Protein AF-V5HDM6-F1 (afdb_monomer)

Foldseek 3Di:
DVVVVVVVVVVVVVVVVVVVVVLVPDDPVVNVVVVVVVVCVVDPPCCVVVDDDCPPPDDLVNLLVVQADQDDDPVCVPVVDVSNVSNVVVVVQFDDPDWAKACVPVVVVDIDIDTDHPVCVVVQQPHQADSYPPDGHGDPPPDPDD

pLDDT: mean 82.71, std 11.96, range [36.44, 95.94]

Secondary structure (DSSP, 8-state):
-HHHHHHHHHHHHHHHHHHHHHHHHS-HHHHHHHHHHHHHHHSTTGGGGGPPP-TTPPPHHHHHHHH--SS--GGGG---SHHHHHHHHHHHTSEEEEEEEE-TTGGGT--EEEEEPHHHHHHTBTTTB--BSS---B--------

InterPro domains:
  IPR019129 Folate-sensitive fragile site protein Fra10Ac1 [PF09725] (59-141)
  IPR050645 Histidine Acid Phosphatase [PTHR11567] (10-131)

Sequence (146 aa):
KAHRDVLLTEYSLEEKRREKHNFLALDAYTRHKKLINDYLLCYPGTTAKLQRDTSRDRTDFDVIRENHQFLWDEADEDVTSWEKQLAKRYYDKLFKEYCICDLTYYKANKIAMRWRTEQELIVGKGQFSCGEKTLQVRRQVEDLGG

Organism: Ixodes ricinus (NCBI:txid34613)

Solvent-accessible surface area (backbone atoms only — not comparable to full-atom values): 8942 Å² total; per-residue (Å²): 113,71,72,59,54,52,52,54,50,55,52,55,51,53,50,53,51,51,52,52,51,55,53,70,70,42,54,72,67,60,40,48,53,52,53,53,52,54,50,52,70,76,39,80,74,54,65,67,79,68,58,76,86,62,90,82,66,82,49,74,65,53,44,29,68,75,51,56,65,95,73,81,58,84,83,63,69,80,60,86,45,71,54,46,47,53,21,48,60,53,56,72,69,40,47,79,89,53,58,35,34,41,59,91,44,45,92,75,77,39,74,48,75,43,72,33,50,69,70,43,54,75,72,26,58,48,78,52,24,48,32,42,76,88,48,84,56,61,62,82,75,74,80,82,79,127

Mean predicted aligned error: 13.15 Å

Radius of gyration: 32.26 Å; Cα contacts (8 Å, |Δi|>4): 95; chains: 1; bounding box: 77×52×89 Å

Structure (mmCIF, N/CA/C/O backbone):
data_AF-V5HDM6-F1
#
_entry.id   AF-V5HDM6-F1
#
loop_
_atom_site.group_PDB
_atom_site.id
_atom_site.type_symbol
_atom_site.label_atom_id
_atom_site.label_alt_id
_atom_site.label_comp_id
_atom_site.label_asym_id
_atom_site.label_entity_id
_atom_site.label_seq_id
_atom_site.pdbx_PDB_ins_code
_atom_site.Cartn_x
_atom_site.Cartn_y
_atom_site.Cartn_z
_atom_site.occupancy
_atom_site.B_iso_or_equiv
_atom_site.auth_seq_id
_atom_site.auth_comp_id
_atom_site.auth_asym_id
_atom_site.auth_atom_id
_atom_site.pdbx_PDB_model_num
ATOM 1 N N . LYS A 1 1 ? -33.832 -31.307 54.793 1.00 57.81 1 LYS A N 1
ATOM 2 C CA . LYS A 1 1 ? -33.594 -30.905 53.380 1.00 57.81 1 LYS A CA 1
ATOM 3 C C . LYS A 1 1 ? -33.644 -29.384 53.194 1.00 57.81 1 LYS A C 1
ATOM 5 O O . LYS A 1 1 ? -32.665 -28.864 52.690 1.00 57.81 1 LYS A O 1
ATOM 10 N N . ALA A 1 2 ? -34.656 -28.673 53.711 1.00 67.69 2 ALA A N 1
ATOM 11 C CA . ALA A 1 2 ? -34.795 -27.211 53.571 1.00 67.69 2 ALA A CA 1
ATOM 12 C C . ALA A 1 2 ? -33.573 -26.369 54.012 1.00 67.69 2 ALA A C 1
ATOM 14 O O . ALA A 1 2 ? -33.177 -25.450 53.311 1.00 67.69 2 ALA A O 1
ATOM 15 N N . HIS A 1 3 ? -32.913 -26.718 55.121 1.00 76.12 3 HIS A N 1
ATOM 16 C CA . HIS A 1 3 ? -31.748 -25.964 55.611 1.00 76.12 3 HIS A CA 1
ATOM 17 C C . HIS A 1 3 ? -30.530 -26.027 54.668 1.00 76.12 3 HIS A C 1
ATOM 19 O O . HIS A 1 3 ? -29.721 -25.105 54.626 1.00 76.12 3 HIS A O 1
ATOM 25 N N . ARG A 1 4 ? -30.378 -27.115 53.901 1.00 80.31 4 ARG A N 1
ATOM 26 C CA . ARG A 1 4 ? -29.269 -27.263 52.947 1.00 80.31 4 ARG A CA 1
ATOM 27 C C . ARG A 1 4 ? -29.490 -26.396 51.710 1.00 80.31 4 ARG A C 1
ATOM 29 O O . ARG A 1 4 ? -28.540 -25.778 51.248 1.00 80.31 4 ARG A O 1
ATOM 36 N N . ASP A 1 5 ? -30.727 -26.325 51.224 1.00 83.19 5 ASP A N 1
ATOM 37 C CA . ASP A 1 5 ? -31.077 -25.461 50.094 1.00 83.19 5 ASP A CA 1
ATOM 38 C C . ASP A 1 5 ? -30.879 -23.989 50.450 1.00 83.19 5 ASP A C 1
ATOM 40 O O . ASP A 1 5 ? -30.270 -23.260 49.675 1.00 83.19 5 ASP A O 1
ATOM 44 N N . VAL A 1 6 ? -31.282 -23.561 51.652 1.00 87.81 6 VAL A N 1
ATOM 45 C CA . VAL A 1 6 ? -31.046 -22.183 52.121 1.00 87.81 6 VAL A CA 1
ATOM 46 C C . VAL A 1 6 ? -29.550 -21.850 52.127 1.00 87.81 6 VAL A C 1
ATOM 48 O O . VAL A 1 6 ? -29.156 -20.846 51.545 1.00 87.81 6 VAL A O 1
ATOM 51 N N . LEU A 1 7 ? -28.701 -22.723 52.683 1.00 87.62 7 LEU A N 1
ATOM 52 C CA . LEU A 1 7 ? -27.246 -22.513 52.698 1.00 87.62 7 LEU A CA 1
ATOM 53 C C . LEU A 1 7 ? -26.639 -22.413 51.289 1.00 87.62 7 LEU A C 1
ATOM 55 O O . LEU A 1 7 ? -25.810 -21.544 51.040 1.00 87.62 7 LEU A O 1
ATOM 59 N N . LEU A 1 8 ? -27.057 -23.280 50.361 1.00 89.19 8 LEU A N 1
ATOM 60 C CA . LEU A 1 8 ? -26.599 -23.236 48.967 1.00 89.19 8 LEU A CA 1
ATOM 61 C C . LEU A 1 8 ? -27.044 -21.946 48.261 1.00 89.19 8 LEU A C 1
ATOM 63 O O . LEU A 1 8 ? -26.295 -21.378 47.465 1.00 89.19 8 LEU A O 1
ATOM 67 N N . THR A 1 9 ? -28.253 -21.474 48.567 1.00 88.31 9 THR A N 1
ATOM 68 C CA . THR A 1 9 ? -28.801 -20.242 47.990 1.00 88.31 9 THR A CA 1
ATOM 69 C C . THR A 1 9 ? -28.023 -19.019 48.472 1.00 88.31 9 THR A C 1
ATOM 71 O O . THR A 1 9 ? -27.594 -18.220 47.636 1.00 88.31 9 THR A O 1
ATOM 74 N N . GLU A 1 10 ? -27.780 -18.913 49.784 1.00 88.25 10 GLU A N 1
ATOM 75 C CA . GLU A 1 10 ? -26.970 -17.843 50.388 1.00 88.25 10 GLU A CA 1
ATOM 76 C C . GLU A 1 10 ? -25.551 -17.825 49.805 1.00 88.25 10 GLU A C 1
ATOM 78 O O . GLU A 1 10 ? -25.079 -16.776 49.364 1.00 88.25 10 GLU A O 1
ATOM 83 N N . TYR A 1 11 ? -24.921 -18.996 49.671 1.00 88.38 11 TYR A N 1
ATOM 84 C CA . TYR A 1 11 ? -23.598 -19.121 49.055 1.00 88.38 11 TYR A CA 1
ATOM 85 C C . TYR A 1 11 ? -23.565 -18.581 47.614 1.00 88.38 11 TYR A C 1
ATOM 87 O O . TYR A 1 11 ? -22.700 -17.777 47.270 1.00 88.38 11 TYR A O 1
ATOM 95 N N . SER A 1 12 ? -24.557 -18.924 46.780 1.00 91.44 12 SER A N 1
ATOM 96 C CA . SER A 1 12 ? -24.631 -18.406 45.401 1.00 91.44 12 SER A CA 1
ATOM 97 C C . SER A 1 12 ? -24.808 -16.880 45.333 1.00 91.44 12 SER A C 1
ATOM 99 O O . SER A 1 12 ? -24.350 -16.227 44.391 1.00 91.44 12 SER A O 1
ATOM 101 N N . LEU A 1 13 ? -25.497 -16.287 46.316 1.00 90.88 13 LEU A N 1
ATOM 102 C CA . LEU A 1 13 ? -25.712 -14.842 46.383 1.00 90.88 13 LEU A CA 1
ATOM 103 C C . LEU A 1 13 ? -24.424 -14.121 46.786 1.00 90.88 13 LEU A C 1
ATOM 105 O O . LEU A 1 13 ? -24.118 -13.064 46.227 1.00 90.88 13 LEU A O 1
ATOM 109 N N . GLU A 1 14 ? -23.664 -14.690 47.722 1.00 90.00 14 GLU A N 1
ATOM 110 C CA . GLU A 1 14 ? -22.345 -14.189 48.111 1.00 90.00 14 GLU A CA 1
ATOM 111 C C . GLU A 1 14 ? -21.353 -14.231 46.946 1.00 90.00 14 GLU A C 1
ATOM 113 O O . GLU A 1 14 ? -20.679 -13.229 46.684 1.00 90.00 14 GLU A O 1
ATOM 118 N N . GLU A 1 15 ? -21.323 -15.324 46.178 1.00 89.75 15 GLU A N 1
ATOM 119 C CA . GLU A 1 15 ? -20.506 -15.420 44.964 1.00 89.75 15 GLU A CA 1
ATOM 120 C C . GLU A 1 15 ? -20.876 -14.338 43.945 1.00 89.75 15 GLU A C 1
ATOM 122 O O . GLU A 1 15 ? -20.001 -13.593 43.501 1.00 89.75 15 GLU A O 1
ATOM 127 N N . LYS A 1 16 ? -22.171 -14.135 43.665 1.00 90.56 16 LYS A N 1
ATOM 128 C CA . LYS A 1 16 ? -22.634 -13.063 42.760 1.00 90.56 16 LYS A CA 1
ATOM 129 C C . LYS A 1 16 ? -22.236 -11.666 43.235 1.00 90.56 16 LYS A C 1
ATOM 131 O O . LYS A 1 16 ? -21.909 -10.800 42.417 1.00 90.56 16 LYS A O 1
ATOM 136 N N . ARG A 1 17 ? -22.276 -11.405 44.548 1.00 91.38 17 ARG A N 1
ATOM 137 C CA . ARG A 1 17 ? -21.812 -10.127 45.121 1.00 91.38 17 ARG A CA 1
ATOM 138 C C . ARG A 1 17 ? -20.311 -9.950 44.899 1.00 91.38 17 ARG A C 1
ATOM 140 O O . ARG A 1 17 ? -19.886 -8.871 44.483 1.00 91.38 17 ARG A O 1
ATOM 147 N N . ARG A 1 18 ? -19.525 -11.007 45.120 1.00 90.75 18 ARG A N 1
ATOM 148 C CA . ARG A 1 18 ? -18.070 -11.004 44.928 1.00 90.75 18 ARG A CA 1
ATOM 149 C C . ARG A 1 18 ? -17.688 -10.818 43.462 1.00 90.75 18 ARG A C 1
ATOM 151 O O . ARG A 1 18 ? -16.814 -10.011 43.158 1.00 90.75 18 ARG A O 1
ATOM 158 N N . GLU A 1 19 ? -18.376 -11.494 42.550 1.00 88.75 19 GLU A N 1
ATOM 159 C CA . GLU A 1 19 ? -18.198 -11.337 41.106 1.00 88.75 19 GLU A CA 1
ATOM 160 C C . GLU A 1 19 ? -18.491 -9.909 40.646 1.00 88.75 19 GLU A C 1
ATOM 162 O O . GLU A 1 19 ? -17.683 -9.327 39.920 1.00 88.75 19 GLU A O 1
ATOM 167 N N . LYS A 1 20 ? -19.599 -9.314 41.112 1.00 90.25 20 LYS A N 1
ATOM 168 C CA . LYS A 1 20 ? -19.928 -7.909 40.828 1.00 90.25 20 LYS A CA 1
ATOM 169 C C . LYS A 1 20 ? -18.858 -6.957 41.341 1.00 90.25 20 LYS A C 1
ATOM 171 O O . LYS A 1 20 ? -18.444 -6.064 40.606 1.00 90.25 20 LYS A O 1
ATOM 176 N N . HIS A 1 21 ? -18.407 -7.144 42.579 1.00 92.69 21 HIS A N 1
ATOM 177 C CA . HIS A 1 21 ? -17.368 -6.304 43.164 1.00 92.69 21 HIS A CA 1
ATOM 178 C C . HIS A 1 21 ? -16.060 -6.404 42.370 1.00 92.69 21 HIS A C 1
ATOM 180 O O . HIS A 1 21 ? -15.494 -5.386 41.979 1.00 92.69 21 HIS A O 1
ATOM 186 N N . ASN A 1 22 ? -15.623 -7.624 42.046 1.00 91.94 22 ASN A N 1
ATOM 187 C CA . ASN A 1 22 ? -14.432 -7.856 41.231 1.00 91.94 22 ASN A CA 1
ATOM 188 C C . ASN A 1 22 ? -14.568 -7.227 39.841 1.00 91.94 22 ASN A C 1
ATOM 190 O O . ASN A 1 22 ? -13.631 -6.607 39.356 1.00 91.94 22 ASN A O 1
ATOM 194 N N . PHE A 1 23 ? -15.737 -7.342 39.209 1.00 92.19 23 PHE A N 1
ATOM 195 C CA . PHE A 1 23 ? -16.000 -6.748 37.901 1.00 92.1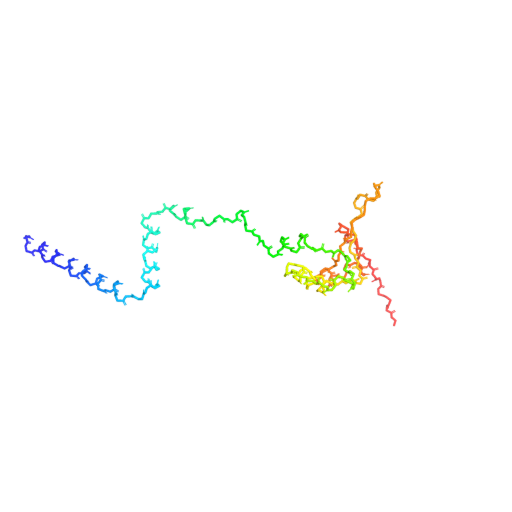9 23 PHE A CA 1
ATOM 196 C C . PHE A 1 23 ? -15.930 -5.214 37.919 1.00 92.19 23 PHE A C 1
ATOM 198 O O . PHE A 1 23 ? -15.377 -4.606 37.002 1.00 92.19 23 PHE A O 1
ATOM 205 N N . LEU A 1 24 ? -16.457 -4.585 38.973 1.00 92.19 24 LEU A N 1
ATOM 206 C CA . LEU A 1 24 ? -16.407 -3.134 39.161 1.00 92.19 24 LEU A CA 1
ATOM 207 C C . LEU A 1 24 ? -15.017 -2.625 39.563 1.00 92.19 24 LEU A C 1
ATOM 209 O O . LEU A 1 24 ? -14.708 -1.469 39.286 1.00 92.19 24 LEU A O 1
ATOM 213 N N . ALA A 1 25 ? -14.185 -3.472 40.168 1.00 94.38 25 ALA A N 1
ATOM 214 C CA . ALA A 1 25 ? -12.803 -3.149 40.513 1.00 9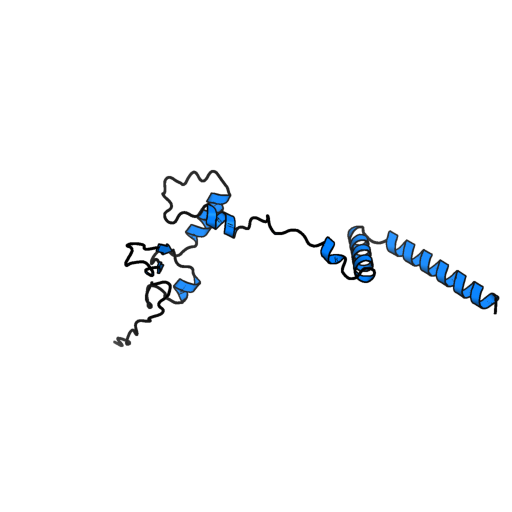4.38 25 ALA A CA 1
ATOM 215 C C . ALA A 1 25 ? -11.842 -3.210 39.309 1.00 94.38 25 ALA A C 1
ATOM 217 O O . ALA A 1 25 ? -10.733 -2.687 39.386 1.00 94.38 25 ALA A O 1
ATOM 218 N N . LEU A 1 26 ? -12.243 -3.837 38.196 1.00 94.06 26 LEU A N 1
ATOM 219 C CA . LEU A 1 26 ? -11.435 -3.888 36.975 1.00 94.06 26 LEU A CA 1
ATOM 220 C C . LEU A 1 26 ? -11.360 -2.520 36.293 1.00 94.06 26 LEU A C 1
ATOM 222 O O . LEU A 1 26 ? -12.356 -1.792 36.228 1.00 94.06 26 LEU A O 1
ATOM 226 N N . ASP A 1 27 ? -10.205 -2.251 35.684 1.00 95.94 27 ASP A N 1
ATOM 227 C CA . ASP A 1 27 ? -10.012 -1.132 34.764 1.00 95.94 27 ASP A CA 1
ATOM 228 C C . ASP A 1 27 ? -11.005 -1.173 33.583 1.00 95.94 27 ASP A C 1
ATOM 230 O O . ASP A 1 27 ? -11.481 -2.244 33.187 1.00 95.94 27 ASP A O 1
ATOM 234 N N . ALA A 1 28 ? -11.302 -0.005 33.006 1.00 94.94 28 ALA A N 1
ATOM 235 C CA . ALA A 1 28 ? -12.256 0.160 31.913 1.00 94.94 28 ALA A CA 1
ATOM 236 C C . ALA A 1 28 ? -11.930 -0.741 30.711 1.00 94.94 28 ALA A C 1
ATOM 238 O O . ALA A 1 28 ? -12.827 -1.408 30.185 1.00 94.94 28 ALA A O 1
ATOM 239 N N . TYR A 1 29 ? -10.653 -0.829 30.322 1.00 94.81 29 TYR A N 1
ATOM 240 C CA . TYR A 1 29 ? -10.227 -1.673 29.206 1.00 94.81 29 TYR A CA 1
ATOM 241 C C . TYR A 1 29 ? -10.418 -3.162 29.520 1.00 94.81 29 TYR A C 1
ATOM 243 O O . TYR A 1 29 ? -10.991 -3.916 28.729 1.00 94.81 29 TYR A O 1
ATOM 251 N N . THR A 1 30 ? -9.999 -3.588 30.712 1.00 95.81 30 THR A N 1
ATOM 252 C CA . THR A 1 30 ? -10.098 -4.992 31.138 1.00 95.81 30 THR A CA 1
ATOM 253 C C . THR A 1 30 ? -11.552 -5.440 31.277 1.00 95.81 30 THR A C 1
ATOM 255 O O . THR A 1 30 ? -11.917 -6.545 30.867 1.00 95.81 30 THR A O 1
ATOM 258 N N . ARG A 1 31 ? -12.408 -4.561 31.802 1.00 95.62 31 ARG A N 1
ATOM 259 C CA . ARG A 1 31 ? -13.851 -4.783 31.911 1.00 95.62 31 ARG A CA 1
ATOM 260 C C . ARG A 1 31 ? -14.503 -4.939 30.541 1.00 95.62 31 ARG A C 1
ATOM 262 O O . ARG A 1 31 ? -15.270 -5.878 30.342 1.00 95.62 31 ARG A O 1
ATOM 269 N N . HIS A 1 32 ? -14.166 -4.061 29.595 1.00 93.81 32 HIS A N 1
ATOM 270 C CA . HIS A 1 32 ? -14.633 -4.152 28.214 1.00 93.81 32 HIS A CA 1
ATOM 271 C C . HIS A 1 32 ? -14.224 -5.482 27.569 1.00 93.81 32 HIS A C 1
ATOM 273 O O . HIS A 1 32 ? -15.072 -6.182 27.023 1.00 93.81 32 HIS A O 1
ATOM 279 N N . LYS A 1 33 ? -12.953 -5.881 27.705 1.00 94.75 33 LYS A N 1
ATOM 280 C CA . LYS A 1 33 ? -12.453 -7.152 27.163 1.00 94.75 33 LYS A CA 1
ATOM 281 C C . LYS A 1 33 ? -13.217 -8.356 27.717 1.00 94.75 33 LYS A C 1
ATOM 283 O O . LYS A 1 33 ? -13.580 -9.245 26.953 1.00 94.75 33 LYS A O 1
ATOM 288 N N . LYS A 1 34 ? -13.497 -8.367 29.026 1.00 93.44 34 LYS A N 1
ATOM 289 C CA . LYS A 1 34 ? -14.301 -9.422 29.658 1.00 93.44 34 LYS A CA 1
ATOM 290 C C . LYS A 1 34 ? -15.720 -9.469 29.083 1.00 93.44 34 LYS A C 1
ATOM 292 O O . LYS A 1 34 ? -16.145 -10.529 28.648 1.00 93.44 34 LYS A O 1
ATOM 297 N N . LEU A 1 35 ? -16.403 -8.326 28.994 1.00 91.81 35 LEU A N 1
ATOM 298 C CA . LEU A 1 35 ? -17.750 -8.242 28.415 1.00 91.81 35 LEU A CA 1
ATOM 299 C C . LEU A 1 35 ? -17.807 -8.716 26.958 1.00 91.81 35 LEU A C 1
ATOM 301 O O . LEU A 1 35 ? -18.718 -9.454 26.592 1.00 91.81 35 LEU A O 1
ATOM 305 N N . ILE A 1 36 ? -16.842 -8.303 26.132 1.00 89.62 36 ILE A N 1
ATOM 306 C CA . ILE A 1 36 ? -16.754 -8.730 24.731 1.00 89.62 36 ILE A CA 1
ATOM 307 C C . ILE A 1 36 ? -16.543 -10.243 24.651 1.00 89.62 36 ILE A C 1
ATOM 309 O O . ILE A 1 36 ? -17.239 -10.911 23.894 1.00 89.62 36 ILE A O 1
ATOM 313 N N . ASN A 1 37 ? -15.632 -10.799 25.453 1.00 89.69 37 ASN A N 1
ATOM 314 C CA . ASN A 1 37 ? -15.384 -12.240 25.479 1.00 89.69 37 ASN A CA 1
ATOM 315 C C . ASN A 1 37 ? -16.623 -13.029 25.923 1.00 89.69 37 ASN A C 1
ATOM 317 O O . ASN A 1 37 ? -16.993 -13.996 25.262 1.00 89.69 37 ASN A O 1
ATOM 321 N N . ASP A 1 38 ? -17.288 -12.595 26.994 1.00 89.88 38 ASP A N 1
ATOM 322 C CA . ASP A 1 38 ? -18.506 -13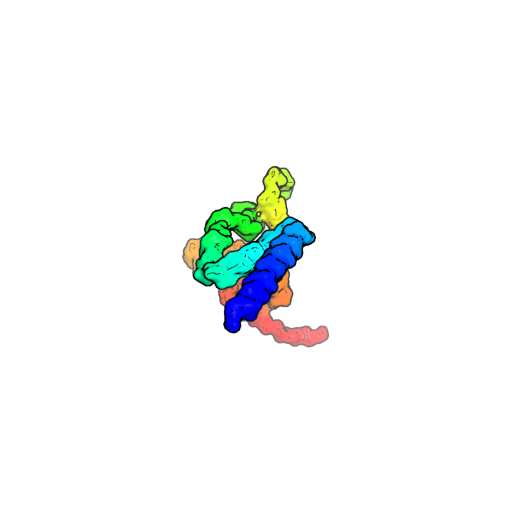.236 27.496 1.00 89.88 38 ASP A CA 1
ATOM 323 C C . ASP A 1 38 ? -19.622 -13.187 26.435 1.00 89.88 38 ASP A C 1
ATOM 325 O O . ASP A 1 38 ? -20.319 -14.175 26.201 1.00 89.88 38 ASP A O 1
ATOM 329 N N . TYR A 1 39 ? -19.752 -12.066 25.720 1.00 85.94 39 TYR A N 1
ATOM 330 C CA . TYR A 1 39 ? -20.693 -11.923 24.609 1.00 85.94 39 TYR A CA 1
ATOM 331 C C . TYR A 1 39 ? -20.383 -12.875 23.444 1.00 85.94 39 TYR A C 1
ATOM 333 O O . TYR A 1 39 ? -21.294 -13.506 22.904 1.00 85.94 39 TYR A O 1
ATOM 341 N N . LEU A 1 40 ? -19.104 -13.018 23.084 1.00 86.25 40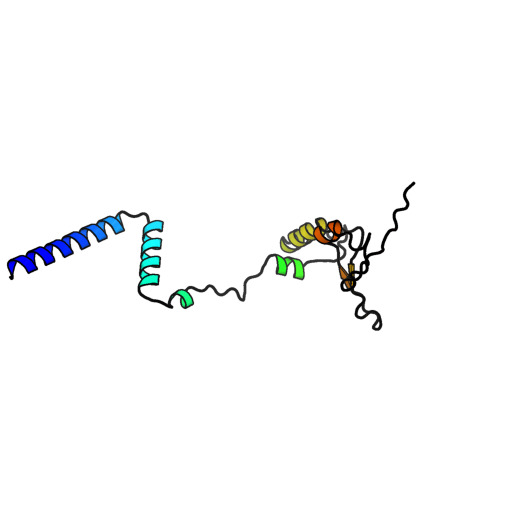 LEU A N 1
ATOM 342 C CA . LEU A 1 40 ? -18.643 -13.925 22.030 1.00 86.25 40 LEU A CA 1
ATOM 343 C C . LEU A 1 40 ? -18.908 -15.398 22.367 1.00 86.25 40 LEU A C 1
ATOM 345 O O . LEU A 1 40 ? -19.296 -16.159 21.483 1.00 86.25 40 LEU A O 1
ATOM 349 N N . LEU A 1 41 ? -18.721 -15.789 23.632 1.00 86.62 41 LEU A N 1
ATOM 350 C CA . LEU A 1 41 ? -18.961 -17.154 24.112 1.00 86.62 41 LEU A CA 1
ATOM 351 C C . LEU A 1 41 ? -20.455 -17.501 24.158 1.00 86.62 41 LEU A C 1
ATOM 353 O O . LEU A 1 41 ? -20.839 -18.610 23.792 1.00 86.62 41 LEU A O 1
ATOM 357 N N . CYS A 1 42 ? -21.300 -16.559 24.584 1.00 86.31 42 CYS A N 1
ATOM 358 C CA . CYS A 1 42 ? -22.740 -16.783 24.727 1.00 86.31 42 CYS A CA 1
ATOM 359 C C . CYS A 1 42 ? -23.499 -16.786 23.391 1.00 86.31 42 CYS A C 1
ATOM 361 O O . CYS A 1 42 ? -24.549 -17.420 23.297 1.00 86.31 42 CYS A O 1
ATOM 363 N N . TYR A 1 43 ? -22.996 -16.091 22.366 1.00 82.44 43 TYR A N 1
ATOM 364 C CA . TYR A 1 43 ? -23.685 -15.949 21.081 1.00 82.44 43 TYR A CA 1
ATOM 365 C C . TYR A 1 43 ? -22.783 -16.321 19.891 1.00 82.44 43 TYR A C 1
ATOM 367 O O . TYR A 1 43 ? -22.280 -15.429 19.188 1.00 82.44 43 TYR A O 1
ATOM 375 N N . PRO A 1 44 ? -22.600 -17.627 19.612 1.00 78.62 44 PRO A N 1
ATOM 376 C CA . PRO A 1 44 ? -21.802 -18.086 18.479 1.00 78.62 44 PRO A CA 1
ATOM 377 C C . PRO A 1 44 ? -22.375 -17.561 17.151 1.00 78.62 44 PRO A C 1
ATOM 379 O O . PRO A 1 44 ? -23.575 -17.633 16.902 1.00 78.62 44 PRO A O 1
ATOM 382 N N . GLY A 1 45 ? -21.511 -16.994 16.301 1.00 76.31 45 GLY A N 1
ATOM 383 C CA . GLY A 1 45 ? -21.881 -16.394 15.007 1.00 76.31 45 GLY A CA 1
ATOM 384 C C . GLY A 1 45 ? -22.116 -14.877 15.033 1.00 76.31 45 GLY A C 1
ATOM 385 O O . GLY A 1 45 ? -22.169 -14.237 13.984 1.00 76.31 45 GLY A O 1
ATOM 386 N N . THR A 1 46 ? -22.175 -14.258 16.214 1.00 73.88 46 THR A N 1
ATOM 387 C CA . THR A 1 46 ? -22.394 -12.804 16.338 1.00 73.88 46 THR A CA 1
ATOM 388 C C . THR A 1 46 ? -21.200 -11.963 15.888 1.00 73.88 46 THR A C 1
ATOM 390 O O . THR A 1 46 ? -21.361 -10.804 15.507 1.00 73.88 46 THR A O 1
ATOM 393 N N . THR A 1 47 ? -20.011 -12.563 15.829 1.00 74.44 47 THR A N 1
ATOM 394 C CA . THR A 1 47 ? -18.802 -11.969 15.238 1.00 74.44 47 THR A CA 1
ATOM 395 C C . THR A 1 47 ? -18.985 -11.525 13.794 1.00 74.44 47 THR A C 1
ATOM 397 O O . THR A 1 47 ? -18.300 -10.597 13.375 1.00 74.44 47 THR A O 1
ATOM 400 N N . ALA A 1 48 ? -19.914 -12.128 13.045 1.00 76.81 48 ALA A N 1
ATOM 401 C CA . ALA A 1 48 ? -20.229 -11.706 11.682 1.00 76.81 48 ALA A CA 1
ATOM 402 C C . ALA A 1 48 ? -20.722 -10.249 11.632 1.00 76.81 48 ALA A C 1
ATOM 404 O O . ALA A 1 48 ? -20.405 -9.526 10.696 1.00 76.81 48 ALA A O 1
ATOM 405 N N . LYS A 1 49 ? -21.431 -9.786 12.672 1.00 74.81 49 LYS A N 1
ATOM 406 C CA . LYS A 1 49 ? -21.896 -8.391 12.792 1.00 74.81 49 LYS A CA 1
ATOM 407 C C . LYS A 1 49 ? -20.792 -7.421 13.219 1.00 74.81 49 LYS A C 1
ATOM 409 O O . LYS A 1 49 ? -20.966 -6.217 13.089 1.00 74.81 49 LYS A O 1
ATOM 414 N N . LEU A 1 50 ? -19.685 -7.941 13.751 1.00 74.25 50 LEU A N 1
ATOM 415 C CA . LEU A 1 50 ? -18.507 -7.162 14.141 1.00 74.25 50 LEU A CA 1
ATOM 416 C C . LEU A 1 50 ? -17.477 -7.069 13.006 1.00 74.25 50 LEU A C 1
ATOM 418 O O . LEU A 1 50 ? -16.453 -6.409 13.173 1.00 74.25 50 LEU A O 1
ATOM 422 N N . GLN A 1 51 ? -17.717 -7.735 11.871 1.00 80.50 51 GLN A N 1
ATOM 423 C CA . GLN A 1 51 ? -16.844 -7.631 10.708 1.00 80.50 51 GLN A CA 1
ATOM 424 C C . GLN A 1 51 ? -16.898 -6.205 10.166 1.00 80.50 51 GLN A C 1
ATOM 426 O O . GLN A 1 51 ? -17.960 -5.691 9.815 1.00 80.50 51 GLN A O 1
ATOM 431 N N . ARG A 1 52 ? -15.733 -5.563 10.115 1.00 83.56 52 ARG A N 1
ATOM 432 C CA . ARG A 1 52 ? -15.573 -4.258 9.483 1.00 83.56 52 ARG A CA 1
ATOM 433 C C . ARG A 1 52 ? -15.673 -4.424 7.968 1.00 83.56 52 ARG A C 1
ATOM 435 O O . ARG A 1 52 ? -15.040 -5.313 7.409 1.00 83.56 52 ARG A O 1
ATOM 442 N N . ASP A 1 53 ? -16.422 -3.543 7.315 1.00 85.44 53 ASP A N 1
ATOM 443 C CA . ASP A 1 53 ? -16.434 -3.452 5.856 1.00 85.44 53 ASP A CA 1
ATOM 444 C C . ASP A 1 53 ? -15.106 -2.856 5.362 1.00 85.44 53 ASP A C 1
ATOM 446 O O . ASP A 1 53 ? -14.765 -1.723 5.706 1.00 85.44 53 ASP A O 1
ATOM 450 N N . THR A 1 54 ? -14.348 -3.639 4.595 1.00 87.31 54 THR A N 1
ATOM 451 C CA . THR A 1 54 ? -13.056 -3.252 4.008 1.00 87.31 54 THR A CA 1
ATOM 452 C C . THR A 1 54 ? -13.165 -2.849 2.536 1.00 87.31 54 THR A C 1
ATOM 454 O O . THR A 1 54 ? -12.167 -2.487 1.920 1.00 87.31 54 THR A O 1
ATOM 457 N N . SER A 1 55 ? -14.363 -2.887 1.941 1.00 86.31 55 SER A N 1
ATOM 458 C CA . SER A 1 55 ? -14.554 -2.678 0.495 1.00 86.31 55 SER A CA 1
ATOM 459 C C . SER A 1 55 ? -14.164 -1.282 0.001 1.00 86.31 55 SER A C 1
ATOM 461 O O . SER A 1 55 ? -13.862 -1.102 -1.176 1.00 86.31 55 SER A O 1
ATOM 463 N N . ARG A 1 56 ? -14.171 -0.291 0.897 1.00 85.25 56 ARG A N 1
ATOM 464 C CA . ARG A 1 56 ? -13.857 1.116 0.605 1.00 85.25 56 ARG A CA 1
ATOM 465 C C . ARG A 1 56 ? -12.486 1.545 1.118 1.00 85.25 56 ARG A C 1
ATOM 467 O O . ARG A 1 56 ? -12.180 2.738 1.096 1.00 85.25 56 ARG A O 1
ATOM 474 N N . ASP A 1 57 ? -11.693 0.606 1.617 1.00 88.75 57 ASP A N 1
ATOM 475 C CA . ASP A 1 57 ? -10.374 0.915 2.142 1.00 88.75 57 ASP A CA 1
ATOM 476 C C . ASP A 1 57 ? -9.428 1.260 0.999 1.00 88.75 57 ASP A C 1
ATOM 478 O O . ASP A 1 57 ? -9.241 0.480 0.070 1.00 88.75 57 ASP A O 1
ATOM 482 N N . ARG A 1 58 ? -8.817 2.442 1.086 1.00 90.00 58 ARG A N 1
ATOM 483 C CA . ARG A 1 58 ? -7.758 2.861 0.173 1.00 90.00 58 ARG A CA 1
ATOM 484 C C . ARG A 1 58 ? -6.428 2.429 0.772 1.00 90.00 58 ARG A C 1
ATOM 486 O O . ARG A 1 58 ? -6.083 2.874 1.867 1.00 90.00 58 ARG A O 1
ATOM 493 N N . THR A 1 59 ? -5.701 1.560 0.078 1.00 91.69 59 THR A N 1
ATOM 494 C CA . THR A 1 59 ? -4.375 1.125 0.527 1.00 91.69 59 THR A CA 1
ATOM 495 C C . THR A 1 59 ? -3.282 2.034 -0.025 1.00 91.69 59 THR A C 1
ATOM 497 O O . THR A 1 59 ? -3.456 2.684 -1.058 1.00 91.69 59 THR A O 1
ATOM 500 N N . ASP A 1 60 ? -2.117 2.036 0.622 1.00 91.31 60 ASP A N 1
ATOM 501 C CA . ASP A 1 60 ? -0.932 2.745 0.120 1.00 91.31 60 ASP A CA 1
ATOM 502 C C . ASP A 1 60 ? -0.564 2.298 -1.306 1.00 91.31 60 ASP A C 1
ATOM 504 O O . ASP A 1 60 ? -0.094 3.092 -2.119 1.00 91.31 60 ASP A O 1
ATOM 508 N N . PHE A 1 61 ? -0.822 1.028 -1.636 1.00 91.06 61 PHE A N 1
ATOM 509 C CA . PHE A 1 61 ? -0.612 0.489 -2.975 1.00 91.06 61 PHE A CA 1
ATOM 510 C C . PHE A 1 61 ? -1.531 1.142 -4.016 1.00 91.06 61 PHE A C 1
ATOM 512 O O . PHE A 1 61 ? -1.064 1.484 -5.103 1.00 91.06 61 PHE A O 1
ATOM 519 N N . ASP A 1 62 ? -2.806 1.357 -3.687 1.00 92.38 62 ASP A N 1
ATOM 520 C CA . ASP A 1 62 ? -3.762 2.010 -4.590 1.00 92.38 62 ASP A CA 1
ATOM 521 C C . ASP A 1 62 ? -3.358 3.464 -4.848 1.00 92.38 62 ASP 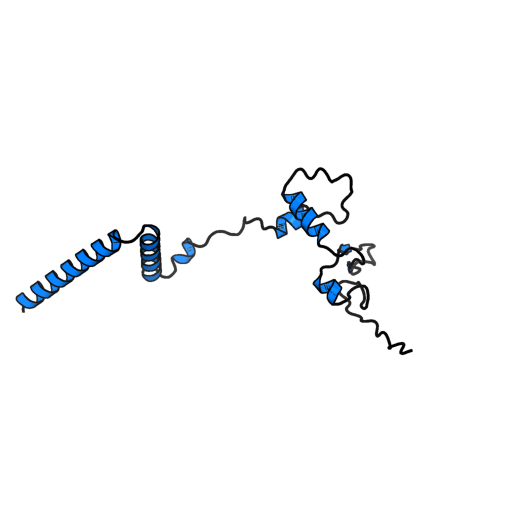A C 1
ATOM 523 O O . ASP A 1 62 ? -3.343 3.919 -5.990 1.00 92.38 62 ASP A O 1
ATOM 527 N N . VAL A 1 63 ? -2.918 4.165 -3.800 1.00 92.88 63 VAL A N 1
ATOM 528 C CA . VAL A 1 63 ? -2.415 5.543 -3.889 1.00 92.88 63 VAL A CA 1
ATOM 529 C C . VAL A 1 63 ? -1.215 5.636 -4.830 1.00 92.88 63 VAL A C 1
ATOM 531 O O . VAL A 1 63 ? -1.168 6.522 -5.690 1.00 92.88 63 VAL A O 1
ATOM 534 N N . ILE A 1 64 ? -0.254 4.717 -4.686 1.00 92.00 64 ILE A N 1
ATOM 535 C CA . ILE A 1 64 ? 0.916 4.644 -5.566 1.00 92.00 64 ILE A CA 1
ATOM 536 C C . ILE A 1 64 ? 0.462 4.342 -6.993 1.00 92.00 64 ILE A C 1
ATOM 538 O O . ILE A 1 64 ? 0.900 5.017 -7.915 1.00 92.00 64 ILE A O 1
ATOM 542 N N . ARG A 1 65 ? -0.442 3.380 -7.197 1.00 90.75 65 ARG A N 1
ATOM 543 C CA . ARG A 1 65 ? -0.930 3.005 -8.531 1.00 90.75 65 ARG A CA 1
ATOM 544 C C . ARG A 1 65 ? -1.615 4.162 -9.262 1.00 90.75 65 ARG A C 1
ATOM 546 O O . ARG A 1 65 ? -1.454 4.278 -10.473 1.00 90.75 65 ARG A O 1
ATOM 553 N N . GLU A 1 66 ? -2.372 4.987 -8.548 1.00 91.69 66 GLU A N 1
ATOM 554 C CA . GLU A 1 66 ? -3.085 6.141 -9.107 1.00 91.69 66 GLU A CA 1
ATOM 555 C C . GLU A 1 66 ? -2.151 7.299 -9.481 1.00 91.69 66 GLU A C 1
ATOM 557 O O . GLU A 1 66 ? -2.384 7.969 -10.483 1.00 91.69 66 GLU A O 1
ATOM 562 N N . ASN A 1 67 ? -1.100 7.539 -8.688 1.00 89.94 67 ASN A N 1
ATOM 563 C CA . ASN A 1 67 ? -0.240 8.724 -8.820 1.00 89.94 67 ASN A CA 1
ATOM 564 C C . ASN A 1 67 ? 1.148 8.432 -9.408 1.00 89.94 67 ASN A C 1
ATOM 566 O O . ASN A 1 67 ? 1.924 9.357 -9.634 1.00 89.94 67 ASN A O 1
ATOM 570 N N . HIS A 1 68 ? 1.498 7.166 -9.631 1.00 87.81 68 HIS A N 1
ATOM 571 C CA . HIS A 1 68 ? 2.810 6.784 -10.140 1.00 87.81 68 HIS A CA 1
ATOM 572 C C . HIS A 1 68 ? 3.001 7.226 -11.596 1.00 87.81 68 HIS A C 1
ATOM 574 O O . HIS A 1 68 ? 2.273 6.804 -12.497 1.00 87.81 68 HIS A O 1
ATOM 580 N N . GLN A 1 69 ? 4.076 7.971 -11.841 1.00 86.75 69 GLN A N 1
ATOM 581 C CA . GLN A 1 69 ? 4.574 8.296 -13.176 1.00 86.75 69 GLN A CA 1
ATOM 582 C C . GLN A 1 69 ? 5.820 7.461 -13.499 1.00 86.75 69 GLN A C 1
ATOM 584 O O . GLN A 1 69 ? 6.646 7.191 -12.627 1.00 86.75 69 GLN A O 1
ATOM 589 N N . PHE A 1 70 ? 5.939 7.014 -14.755 1.00 83.75 70 PHE A N 1
ATOM 590 C CA . PHE A 1 70 ? 7.089 6.215 -15.197 1.00 83.75 70 PHE A CA 1
ATOM 591 C C . PHE A 1 70 ? 8.353 7.062 -15.380 1.00 83.75 70 PHE A C 1
ATOM 593 O O . PHE A 1 70 ? 9.445 6.589 -15.077 1.00 83.75 70 PHE A O 1
ATOM 600 N N . LEU A 1 71 ? 8.192 8.299 -15.853 1.00 85.12 71 LEU A N 1
ATOM 601 C CA . LEU A 1 71 ? 9.225 9.328 -15.900 1.00 85.12 71 LEU A CA 1
ATOM 602 C C . LEU A 1 71 ? 8.747 10.471 -15.008 1.00 85.12 71 LEU A C 1
ATOM 604 O O . LEU A 1 71 ? 7.610 10.914 -15.154 1.00 85.12 71 LEU A O 1
ATOM 608 N N . TRP A 1 72 ? 9.592 10.882 -14.071 1.00 83.88 72 TRP A N 1
ATOM 609 C CA . TRP A 1 72 ? 9.373 12.063 -13.243 1.00 83.88 72 TRP A CA 1
ATOM 610 C C . TRP A 1 72 ? 10.253 13.176 -13.799 1.00 83.88 72 TRP A C 1
ATOM 612 O O . TRP A 1 72 ? 11.464 12.970 -13.913 1.00 83.88 72 TRP A O 1
ATOM 622 N N . ASP A 1 73 ? 9.661 14.316 -14.147 1.00 80.31 73 ASP A N 1
ATOM 623 C CA . ASP A 1 73 ? 10.414 15.478 -14.613 1.00 80.31 73 ASP A CA 1
ATOM 624 C C . ASP A 1 73 ? 10.981 16.251 -13.413 1.00 80.31 73 ASP A C 1
ATOM 626 O O . ASP A 1 73 ? 10.353 16.340 -12.357 1.00 80.31 73 ASP A O 1
ATOM 630 N N . GLU A 1 74 ? 12.171 16.841 -13.557 1.00 70.38 74 GLU A N 1
ATOM 631 C CA . GLU A 1 74 ? 12.797 17.630 -12.479 1.00 70.38 74 GLU A CA 1
ATOM 632 C C . GLU A 1 74 ? 11.960 18.868 -12.101 1.00 70.38 74 GLU A C 1
ATOM 634 O O . GLU A 1 74 ? 12.015 19.334 -10.968 1.00 70.38 74 GLU A O 1
ATOM 639 N N . ALA A 1 75 ? 11.124 19.361 -13.022 1.00 65.19 75 ALA A N 1
ATOM 640 C CA . ALA A 1 75 ? 10.202 20.474 -12.790 1.00 65.19 75 ALA A CA 1
ATOM 641 C C . ALA A 1 75 ? 8.927 20.083 -12.010 1.00 65.19 75 ALA A C 1
ATOM 643 O O . ALA A 1 75 ? 8.245 20.964 -11.491 1.00 65.19 75 ALA A O 1
ATOM 644 N N . ASP A 1 76 ? 8.619 18.787 -11.876 1.00 60.78 76 ASP A N 1
ATOM 645 C CA . ASP A 1 76 ? 7.492 18.282 -11.071 1.00 60.78 76 ASP A CA 1
ATOM 646 C C . ASP A 1 76 ? 7.838 18.203 -9.565 1.00 60.78 76 ASP A C 1
ATOM 648 O O . ASP A 1 76 ? 7.156 17.540 -8.776 1.00 60.78 76 ASP A O 1
ATOM 652 N N . GLU A 1 77 ? 8.911 18.876 -9.133 1.00 56.47 77 GLU A N 1
ATOM 653 C CA . GLU A 1 77 ? 9.358 18.928 -7.738 1.00 56.47 77 GLU A CA 1
ATOM 654 C C . GLU A 1 77 ? 8.418 19.672 -6.785 1.00 56.47 77 GLU A C 1
ATOM 656 O O . GLU A 1 77 ? 8.479 19.430 -5.575 1.00 56.47 77 GLU A O 1
ATOM 661 N N . ASP A 1 78 ? 7.476 20.458 -7.309 1.00 60.19 78 ASP A N 1
ATOM 662 C CA . ASP A 1 78 ? 6.396 21.080 -6.538 1.00 60.19 78 ASP A CA 1
ATOM 663 C C . ASP A 1 78 ? 5.297 20.055 -6.197 1.00 60.19 78 ASP A C 1
ATOM 665 O O . ASP A 1 78 ? 4.121 20.146 -6.576 1.00 60.19 78 ASP A O 1
ATOM 669 N N . VAL A 1 79 ? 5.693 19.018 -5.456 1.00 62.31 79 VAL A N 1
ATOM 670 C CA . VAL A 1 79 ? 4.826 17.922 -5.032 1.00 62.31 79 VAL A CA 1
ATOM 671 C C . VAL A 1 79 ? 3.899 18.400 -3.912 1.00 62.31 79 VAL A C 1
ATOM 673 O O . VAL A 1 79 ? 4.167 18.254 -2.719 1.00 62.31 79 VAL A O 1
ATOM 676 N N . THR A 1 80 ? 2.780 18.977 -4.329 1.00 71.38 80 THR A N 1
ATOM 677 C CA . THR A 1 80 ? 1.769 19.640 -3.493 1.00 71.38 80 THR A CA 1
ATOM 678 C C . THR A 1 80 ? 0.905 18.695 -2.649 1.00 71.38 80 THR A C 1
ATOM 680 O O . THR A 1 80 ? 0.321 19.145 -1.666 1.00 71.38 80 THR A O 1
ATOM 683 N N . SER A 1 81 ? 0.818 17.399 -2.982 1.00 86.06 81 SER A N 1
ATOM 684 C CA . SER A 1 81 ? 0.004 16.415 -2.243 1.00 86.06 81 SER A CA 1
ATOM 685 C C . SER A 1 81 ? 0.841 15.246 -1.717 1.00 86.06 81 SER A C 1
ATOM 687 O O . SER A 1 81 ? 1.792 14.791 -2.359 1.00 86.06 81 SER A O 1
ATOM 689 N N . TRP A 1 82 ? 0.475 14.749 -0.532 1.00 89.56 82 TRP A N 1
ATOM 690 C CA . TRP A 1 82 ? 1.183 13.656 0.136 1.00 89.56 82 TRP A CA 1
ATOM 691 C C . TRP A 1 82 ? 1.175 12.366 -0.703 1.00 89.56 82 TRP A C 1
ATOM 693 O O . TRP A 1 82 ? 2.158 11.626 -0.689 1.00 89.56 82 TRP A O 1
ATOM 703 N N . GLU A 1 83 ? 0.107 12.108 -1.470 1.00 90.31 83 GLU A N 1
ATOM 704 C CA . GLU A 1 83 ? -0.018 10.931 -2.337 1.00 90.31 83 GLU A CA 1
ATOM 705 C C . GLU A 1 83 ? 1.093 10.890 -3.387 1.00 90.31 83 GLU A C 1
ATOM 707 O O . GLU A 1 83 ? 1.738 9.860 -3.602 1.00 90.31 83 GLU A O 1
ATOM 712 N N . LYS A 1 84 ? 1.353 12.040 -4.014 1.00 88.38 84 LYS A N 1
ATOM 713 C CA . LYS A 1 84 ? 2.433 12.175 -4.988 1.00 88.38 84 LYS A CA 1
ATOM 714 C C . LYS A 1 84 ? 3.802 12.068 -4.316 1.00 88.38 84 LYS A C 1
ATOM 716 O O . LYS A 1 84 ? 4.702 11.458 -4.884 1.00 88.38 84 LYS A O 1
ATOM 721 N N . GLN A 1 85 ? 3.964 12.577 -3.091 1.00 89.00 85 GLN A N 1
ATOM 722 C CA . GLN A 1 85 ? 5.216 12.412 -2.336 1.00 89.00 85 GLN A CA 1
ATOM 723 C C . GLN A 1 85 ? 5.490 10.937 -2.020 1.00 89.00 85 GLN A C 1
ATOM 725 O O . GLN A 1 85 ? 6.631 10.486 -2.123 1.00 89.00 85 GLN A O 1
ATOM 730 N N . LEU A 1 86 ? 4.452 10.170 -1.671 1.00 91.50 86 LEU A N 1
ATOM 731 C CA . LEU A 1 86 ? 4.558 8.727 -1.465 1.00 91.50 86 LEU A CA 1
ATOM 732 C C . LEU A 1 86 ? 4.970 8.013 -2.761 1.00 91.50 86 LEU A C 1
ATOM 734 O O . LEU A 1 86 ? 5.891 7.194 -2.738 1.00 91.50 86 LEU A O 1
ATOM 738 N N . ALA A 1 87 ? 4.338 8.353 -3.887 1.00 91.00 87 ALA A N 1
ATOM 739 C CA . ALA A 1 87 ? 4.682 7.794 -5.192 1.00 91.00 87 ALA A CA 1
ATOM 740 C C . ALA A 1 87 ? 6.127 8.133 -5.608 1.00 91.00 87 ALA A C 1
ATOM 742 O O . ALA A 1 87 ? 6.845 7.239 -6.059 1.00 91.00 87 ALA A O 1
ATOM 743 N N . LYS A 1 88 ? 6.592 9.370 -5.374 1.00 89.06 88 LYS A N 1
ATOM 744 C CA . LYS A 1 88 ? 7.982 9.790 -5.632 1.00 89.06 88 LYS A CA 1
ATOM 745 C C . LYS A 1 88 ? 8.976 8.999 -4.781 1.00 89.06 88 LYS A C 1
ATOM 747 O O . LYS A 1 88 ? 9.914 8.409 -5.303 1.00 89.06 88 LYS A O 1
ATOM 752 N N . ARG A 1 89 ? 8.714 8.866 -3.475 1.00 90.06 89 ARG A N 1
ATOM 753 C CA . ARG A 1 89 ? 9.547 8.043 -2.578 1.00 90.06 89 ARG A CA 1
ATOM 754 C C . ARG A 1 89 ? 9.609 6.579 -3.001 1.00 90.06 89 ARG A C 1
ATOM 756 O O . ARG A 1 89 ? 10.622 5.925 -2.769 1.00 90.06 89 ARG A O 1
ATOM 763 N N . TYR A 1 90 ? 8.525 6.039 -3.554 1.00 90.12 90 TYR A N 1
ATOM 764 C CA . TYR A 1 90 ? 8.529 4.692 -4.118 1.00 90.12 90 TYR A CA 1
ATOM 765 C C . TYR A 1 90 ? 9.377 4.631 -5.394 1.00 90.12 90 TYR A C 1
ATOM 767 O O . TYR A 1 90 ? 10.205 3.734 -5.525 1.00 90.12 90 TYR A O 1
ATOM 775 N N . TYR A 1 91 ? 9.226 5.611 -6.287 1.00 89.19 91 TYR A N 1
ATOM 776 C CA . TYR A 1 91 ? 10.001 5.735 -7.520 1.00 89.19 91 TYR A CA 1
ATOM 777 C C . TYR A 1 91 ? 11.515 5.817 -7.275 1.00 89.19 91 TYR A C 1
ATOM 779 O O . TYR A 1 91 ? 12.291 5.151 -7.959 1.00 89.19 91 TYR A O 1
ATOM 787 N N . ASP A 1 92 ? 11.945 6.567 -6.261 1.00 88.12 92 ASP A N 1
ATOM 788 C CA . ASP A 1 92 ? 13.364 6.719 -5.915 1.00 88.12 92 ASP A CA 1
ATOM 789 C C . ASP A 1 92 ? 14.003 5.428 -5.387 1.00 88.12 92 ASP A C 1
ATOM 791 O O . ASP A 1 92 ? 15.211 5.242 -5.515 1.00 88.12 92 ASP A O 1
ATOM 795 N N . LYS A 1 93 ? 13.199 4.508 -4.839 1.00 88.81 93 LYS A N 1
ATOM 796 C CA . LYS A 1 93 ? 13.660 3.182 -4.398 1.00 88.81 93 LYS A CA 1
ATOM 797 C C . LYS A 1 93 ? 13.828 2.185 -5.548 1.00 88.81 93 LYS A C 1
ATOM 799 O O . LYS A 1 93 ? 14.387 1.112 -5.333 1.00 88.81 93 LYS A O 1
ATOM 804 N N . LEU A 1 94 ? 13.300 2.481 -6.737 1.00 87.50 94 LEU A N 1
ATOM 805 C CA . LEU A 1 94 ? 13.383 1.583 -7.887 1.00 87.50 94 LEU A CA 1
ATOM 806 C C . LEU A 1 94 ? 14.752 1.688 -8.564 1.00 87.50 94 LEU A C 1
ATOM 808 O O . LEU A 1 94 ? 15.356 2.758 -8.651 1.00 87.50 94 LEU A O 1
ATOM 812 N N . PHE A 1 95 ? 15.212 0.570 -9.120 1.00 84.44 95 PHE A N 1
ATOM 813 C CA . PHE A 1 95 ? 16.477 0.516 -9.846 1.00 84.44 95 PHE A CA 1
ATOM 814 C C . PHE A 1 95 ? 16.255 0.821 -11.331 1.00 84.44 95 PHE A C 1
ATOM 816 O O . PHE A 1 95 ? 15.555 0.083 -12.033 1.00 84.44 95 PHE A O 1
ATOM 823 N N . LYS A 1 96 ? 16.875 1.910 -11.803 1.00 84.75 96 LYS A N 1
ATOM 824 C CA . LYS A 1 96 ? 16.594 2.549 -13.104 1.00 84.75 96 LYS A CA 1
ATOM 825 C C . LYS A 1 96 ? 17.618 2.258 -14.214 1.00 84.75 96 LYS A C 1
ATOM 827 O O . LYS A 1 96 ? 17.512 2.807 -15.299 1.00 84.75 96 LYS A O 1
ATOM 832 N N . GLU A 1 97 ? 18.591 1.380 -13.973 1.00 81.00 97 GLU A N 1
ATOM 833 C CA . GLU A 1 97 ? 19.652 1.065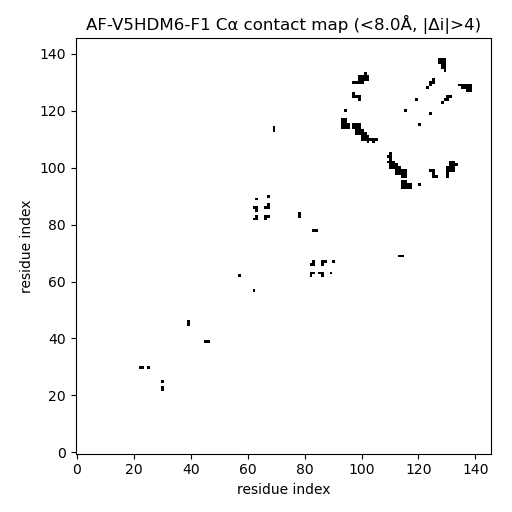 -14.953 1.00 81.00 97 GLU A CA 1
ATOM 834 C C . GLU A 1 97 ? 19.147 0.261 -16.160 1.00 81.00 97 GLU A C 1
ATOM 836 O O . GLU A 1 97 ? 19.491 0.550 -17.300 1.00 81.00 97 GLU A O 1
ATOM 841 N N . TYR A 1 98 ? 18.306 -0.745 -15.906 1.00 80.25 98 TYR A N 1
ATOM 842 C CA . TYR A 1 98 ? 17.663 -1.559 -16.936 1.00 80.25 98 TYR A CA 1
ATOM 843 C C . TYR A 1 98 ? 16.172 -1.654 -16.622 1.00 80.25 98 TYR A C 1
ATOM 845 O O . TYR A 1 98 ? 15.793 -1.916 -15.475 1.00 80.25 98 TYR A O 1
ATOM 853 N N . CYS A 1 99 ? 15.328 -1.451 -17.632 1.00 83.88 99 CYS A N 1
ATOM 854 C CA . CYS A 1 99 ? 13.889 -1.659 -17.535 1.00 83.88 99 CYS A CA 1
ATOM 855 C C . CYS A 1 99 ? 13.517 -3.094 -17.931 1.00 83.88 99 CYS A C 1
ATOM 857 O O . CYS A 1 99 ? 14.223 -3.761 -18.689 1.00 83.88 99 CYS A O 1
ATOM 859 N N . ILE A 1 100 ? 12.398 -3.577 -17.391 1.00 87.25 100 ILE A N 1
ATOM 860 C CA . ILE A 1 100 ? 11.760 -4.806 -17.864 1.00 87.25 100 ILE A CA 1
ATOM 861 C C . ILE A 1 100 ? 10.717 -4.409 -18.894 1.00 87.25 100 ILE A C 1
ATOM 863 O O . ILE A 1 100 ? 9.863 -3.557 -18.625 1.00 87.25 100 ILE A O 1
ATOM 867 N N . CYS A 1 101 ? 10.778 -5.061 -20.046 1.00 88.38 101 CYS A N 1
ATOM 868 C CA . CYS A 1 101 ? 9.842 -4.858 -21.137 1.00 88.38 101 CYS A CA 1
ATOM 869 C C . CYS A 1 101 ? 8.802 -5.982 -21.150 1.00 88.38 101 CYS A C 1
ATOM 871 O O . CYS A 1 101 ? 9.073 -7.118 -20.763 1.00 88.38 101 CYS A O 1
ATOM 873 N N . ASP A 1 102 ? 7.590 -5.638 -21.560 1.00 88.94 102 ASP A N 1
ATOM 874 C CA . ASP A 1 102 ? 6.529 -6.570 -21.915 1.00 88.94 102 ASP A CA 1
ATOM 875 C C . ASP A 1 102 ? 6.262 -6.382 -23.412 1.00 88.94 102 ASP A C 1
ATOM 877 O O . ASP A 1 102 ? 5.693 -5.374 -23.852 1.00 88.94 102 ASP A O 1
ATOM 881 N N . LEU A 1 103 ? 6.757 -7.337 -24.195 1.00 86.69 103 LEU A N 1
ATOM 882 C CA . LEU A 1 103 ? 6.682 -7.378 -25.651 1.00 86.69 103 LEU A CA 1
ATOM 883 C C . LEU A 1 103 ? 5.568 -8.314 -26.130 1.00 86.69 103 LEU A C 1
ATOM 885 O O . LEU A 1 103 ? 5.494 -8.604 -27.318 1.00 86.69 103 LEU A O 1
ATOM 889 N N . THR A 1 104 ? 4.665 -8.781 -25.264 1.00 86.50 104 THR A N 1
ATOM 890 C CA . THR A 1 104 ? 3.591 -9.723 -25.646 1.00 86.50 104 THR A CA 1
ATOM 891 C C . THR A 1 104 ? 2.759 -9.257 -26.848 1.00 86.50 104 THR A C 1
ATOM 893 O O . THR A 1 104 ? 2.408 -10.063 -27.711 1.00 86.50 104 THR A O 1
ATOM 896 N N . TYR A 1 105 ? 2.510 -7.950 -26.960 1.00 87.19 105 TYR A N 1
ATOM 897 C CA . TYR A 1 105 ? 1.749 -7.332 -28.052 1.00 87.19 105 TYR A CA 1
ATOM 898 C C . TYR A 1 105 ? 2.617 -6.531 -29.034 1.00 87.19 105 TYR A C 1
ATOM 900 O O . TYR A 1 105 ? 2.112 -5.635 -29.717 1.00 87.19 105 TYR A O 1
ATOM 908 N N . TYR A 1 106 ? 3.903 -6.876 -29.172 1.00 87.06 106 TYR A N 1
ATOM 909 C CA . TYR A 1 106 ? 4.827 -6.145 -30.047 1.00 87.06 106 TYR A CA 1
ATOM 910 C C . TYR A 1 106 ? 4.350 -6.080 -31.507 1.00 87.06 106 TYR A C 1
ATOM 912 O O . TYR A 1 106 ? 4.527 -5.062 -32.165 1.00 87.06 106 TYR A O 1
ATOM 920 N N . LYS A 1 107 ? 3.675 -7.128 -32.005 1.00 90.69 107 LYS A N 1
ATOM 921 C CA . LYS A 1 107 ? 3.115 -7.168 -33.372 1.00 90.69 107 LYS A CA 1
ATOM 922 C C . LYS A 1 107 ? 2.013 -6.134 -33.607 1.00 90.69 107 LYS A C 1
ATOM 924 O O . LYS A 1 107 ? 1.753 -5.769 -34.745 1.00 90.69 107 LYS A O 1
ATOM 929 N N . ALA A 1 108 ? 1.363 -5.679 -32.539 1.00 92.12 108 ALA A N 1
ATOM 930 C CA . ALA A 1 108 ? 0.387 -4.599 -32.574 1.00 92.12 108 ALA A CA 1
ATOM 931 C C . ALA A 1 108 ? 1.028 -3.230 -32.264 1.00 92.12 108 ALA A C 1
ATOM 933 O O . ALA A 1 108 ? 0.304 -2.288 -31.950 1.00 92.12 108 ALA A O 1
ATOM 934 N N . ASN A 1 109 ? 2.366 -3.129 -32.299 1.00 87.69 109 ASN A N 1
ATOM 935 C CA . ASN A 1 109 ? 3.156 -1.963 -31.888 1.00 87.69 109 ASN A CA 1
ATOM 936 C C . ASN A 1 109 ? 2.852 -1.481 -30.458 1.00 87.69 109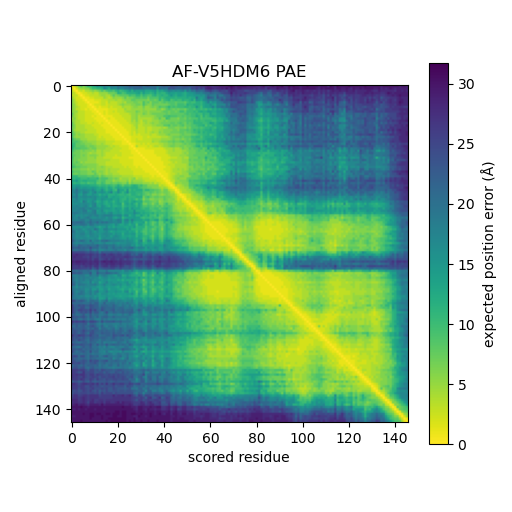 ASN A C 1
ATOM 938 O O . ASN A 1 109 ? 2.973 -0.297 -30.152 1.00 87.69 109 ASN A O 1
ATOM 942 N N . LYS A 1 110 ? 2.456 -2.398 -29.567 1.00 89.88 110 LYS A N 1
ATOM 943 C CA . LYS A 1 110 ? 2.226 -2.103 -28.150 1.00 89.88 110 LYS A CA 1
ATOM 944 C C . LYS A 1 110 ? 3.362 -2.692 -27.329 1.00 89.88 110 LYS A C 1
ATOM 946 O O . LYS A 1 110 ? 3.558 -3.906 -27.328 1.00 89.88 110 LYS A O 1
ATOM 951 N N . ILE A 1 111 ? 4.085 -1.821 -26.636 1.00 88.88 111 ILE A N 1
ATOM 952 C CA . ILE A 1 111 ? 5.192 -2.175 -25.748 1.00 88.88 111 ILE A CA 1
ATOM 953 C C . ILE A 1 111 ? 4.911 -1.521 -24.401 1.00 88.88 111 ILE A C 1
ATOM 955 O O . ILE A 1 111 ? 4.609 -0.329 -24.348 1.00 88.88 111 ILE A O 1
ATOM 959 N N . ALA A 1 112 ? 4.996 -2.295 -23.323 1.00 89.31 112 ALA A N 1
ATOM 960 C CA . ALA A 1 112 ? 4.932 -1.760 -21.969 1.00 89.31 112 ALA A CA 1
ATOM 961 C C . ALA A 1 112 ? 6.285 -1.939 -21.282 1.00 89.31 112 ALA A C 1
ATOM 963 O O . ALA A 1 112 ? 6.975 -2.933 -21.494 1.00 89.31 112 ALA A O 1
ATOM 964 N N . MET A 1 113 ? 6.670 -0.970 -20.458 1.00 88.69 113 MET A N 1
ATOM 965 C CA . MET A 1 113 ? 7.918 -1.005 -19.701 1.00 88.69 113 MET A CA 1
ATOM 966 C C . MET A 1 113 ? 7.635 -0.740 -18.230 1.00 88.69 113 MET A C 1
ATOM 968 O O . MET A 1 113 ? 6.705 -0.010 -17.884 1.00 88.69 113 MET A O 1
ATOM 972 N N . ARG A 1 114 ? 8.444 -1.342 -17.361 1.00 88.50 114 ARG A N 1
ATOM 973 C CA . ARG A 1 114 ? 8.441 -1.061 -15.926 1.00 88.50 114 ARG A CA 1
ATOM 974 C C . ARG A 1 114 ? 9.855 -1.061 -15.361 1.00 88.50 114 ARG A C 1
ATOM 976 O O . ARG A 1 114 ? 10.740 -1.752 -15.869 1.00 88.50 114 ARG A O 1
ATOM 983 N N . TRP A 1 115 ? 10.041 -0.330 -14.271 1.00 89.69 115 TRP A N 1
ATOM 984 C CA . TRP A 1 115 ? 11.280 -0.368 -13.504 1.00 89.69 115 TRP A CA 1
ATOM 985 C C . TRP A 1 115 ? 11.409 -1.676 -12.714 1.00 89.69 115 TRP A C 1
ATOM 987 O O . TRP A 1 115 ? 10.420 -2.375 -12.450 1.00 89.69 115 TRP A O 1
ATOM 997 N N . ARG A 1 116 ? 12.652 -2.027 -12.376 1.00 88.31 116 ARG A N 1
ATOM 998 C CA . ARG A 1 116 ? 12.982 -3.248 -11.634 1.00 88.31 116 ARG A CA 1
ATOM 999 C C . ARG A 1 116 ? 12.856 -3.027 -10.133 1.00 88.31 116 ARG A C 1
ATOM 1001 O O . ARG A 1 116 ? 13.136 -1.941 -9.624 1.00 88.31 116 ARG A O 1
ATOM 1008 N N . THR A 1 117 ? 12.488 -4.092 -9.430 1.00 88.50 117 THR A N 1
ATOM 1009 C CA . THR A 1 117 ? 12.575 -4.153 -7.968 1.00 88.50 117 THR A CA 1
ATOM 1010 C C . THR A 1 117 ? 13.929 -4.709 -7.530 1.00 88.50 117 THR A C 1
ATOM 1012 O O . THR A 1 117 ? 14.638 -5.348 -8.309 1.00 88.50 117 THR A O 1
ATOM 1015 N N . GLU A 1 118 ? 14.278 -4.501 -6.261 1.00 87.25 118 GLU A N 1
ATOM 1016 C CA . GLU A 1 118 ? 15.524 -4.996 -5.659 1.00 87.25 118 GLU A CA 1
ATOM 1017 C C . GLU A 1 118 ? 15.726 -6.504 -5.863 1.00 87.25 118 GLU A C 1
ATOM 1019 O O . GLU A 1 118 ? 16.791 -6.953 -6.275 1.00 87.25 118 GLU A O 1
ATOM 1024 N N . GLN A 1 119 ? 14.672 -7.296 -5.666 1.00 85.94 119 GLN A N 1
ATOM 1025 C CA . GLN A 1 119 ? 14.731 -8.745 -5.854 1.00 85.94 119 GLN A CA 1
ATOM 1026 C C . GLN A 1 119 ? 15.099 -9.129 -7.295 1.00 85.94 119 GLN A C 1
ATOM 1028 O O . GLN A 1 119 ? 15.858 -10.069 -7.517 1.00 85.94 119 GLN A O 1
ATOM 1033 N N . GLU A 1 120 ? 14.589 -8.401 -8.290 1.00 84.81 120 GLU A N 1
ATOM 1034 C CA . GLU A 1 120 ? 14.884 -8.666 -9.702 1.00 84.81 120 GLU A CA 1
ATOM 1035 C C . GLU A 1 120 ? 16.295 -8.235 -10.097 1.00 84.81 120 GLU A C 1
ATOM 1037 O O . GLU A 1 120 ? 16.902 -8.870 -10.965 1.00 84.81 120 GLU A O 1
ATOM 1042 N N . LEU A 1 121 ? 16.817 -7.197 -9.439 1.00 84.81 121 LEU A N 1
ATOM 1043 C CA . LEU A 1 121 ? 18.211 -6.789 -9.554 1.00 84.81 121 LEU A CA 1
ATOM 1044 C C . LEU A 1 121 ? 19.141 -7.884 -9.021 1.00 84.81 121 LEU A C 1
ATOM 1046 O O . LEU A 1 121 ? 20.055 -8.287 -9.733 1.00 84.81 121 LEU A O 1
ATOM 1050 N N . ILE A 1 122 ? 18.863 -8.422 -7.827 1.00 85.38 122 ILE A N 1
ATOM 1051 C CA . ILE A 1 122 ? 19.658 -9.501 -7.211 1.00 85.38 122 ILE A CA 1
ATOM 1052 C C . ILE A 1 122 ? 19.658 -10.758 -8.093 1.00 85.38 122 ILE A C 1
ATOM 1054 O O . ILE A 1 122 ? 20.681 -11.418 -8.248 1.00 85.38 122 ILE A O 1
ATOM 1058 N N . VAL A 1 123 ? 18.522 -11.079 -8.720 1.00 84.88 123 VAL A N 1
ATOM 1059 C CA . VAL A 1 123 ? 18.415 -12.199 -9.674 1.00 84.88 123 VAL A CA 1
ATOM 1060 C C . VAL A 1 123 ? 19.150 -11.914 -10.996 1.00 84.88 123 VAL A C 1
ATOM 1062 O O . VAL A 1 123 ? 19.423 -12.840 -11.761 1.00 84.88 123 VAL A O 1
ATOM 1065 N N . GLY A 1 124 ? 19.480 -10.654 -11.289 1.00 81.69 124 GLY A N 1
ATOM 1066 C CA . GLY A 1 124 ? 20.182 -10.263 -12.508 1.00 81.69 124 GLY A CA 1
ATOM 1067 C C . GLY A 1 124 ? 19.293 -10.215 -13.751 1.00 81.69 124 GLY A C 1
ATOM 1068 O O . GLY A 1 124 ? 19.777 -10.425 -14.871 1.00 81.69 124 GLY A O 1
ATOM 1069 N N . LYS A 1 125 ? 17.985 -9.965 -13.592 1.00 79.88 125 LYS A N 1
ATOM 1070 C CA . LYS A 1 125 ? 17.070 -9.778 -14.732 1.00 79.88 125 LYS A CA 1
ATOM 1071 C C . LYS A 1 125 ? 17.433 -8.519 -15.516 1.00 79.88 125 LYS A C 1
ATOM 1073 O O . LYS A 1 125 ? 17.547 -7.440 -14.938 1.00 79.88 125 LYS A O 1
ATOM 1078 N N . GLY A 1 126 ? 17.628 -8.662 -16.825 1.00 75.62 126 GLY A N 1
ATOM 1079 C CA . GLY A 1 126 ? 18.091 -7.607 -17.731 1.00 75.62 126 GLY A CA 1
ATOM 1080 C C . GLY A 1 126 ? 19.612 -7.550 -17.922 1.00 75.62 126 GLY A C 1
ATOM 1081 O O . GLY A 1 126 ? 20.052 -7.117 -18.978 1.00 75.62 126 GLY A O 1
ATOM 1082 N N . GLN A 1 127 ? 20.407 -8.032 -16.957 1.00 74.81 127 GLN A N 1
ATOM 1083 C CA . GLN A 1 127 ? 21.876 -8.048 -17.049 1.00 74.81 127 GLN A CA 1
ATOM 1084 C C . GLN A 1 127 ? 22.415 -9.423 -17.471 1.00 74.81 127 GLN A C 1
ATOM 1086 O O . GLN A 1 127 ? 23.136 -9.533 -18.458 1.00 74.81 127 GLN A O 1
ATOM 1091 N N . PHE A 1 128 ? 22.034 -10.483 -16.750 1.00 79.81 128 PHE A N 1
ATOM 1092 C CA . PHE A 1 128 ? 22.464 -11.866 -17.022 1.00 79.81 128 PHE A CA 1
ATOM 1093 C C . PHE A 1 128 ? 21.357 -12.720 -17.659 1.00 79.81 128 PHE A C 1
ATOM 1095 O O . PHE A 1 128 ? 21.601 -13.788 -18.225 1.00 79.81 128 PHE A O 1
ATOM 1102 N N . SER A 1 129 ? 20.112 -12.254 -17.574 1.00 76.69 129 SER A N 1
ATOM 1103 C CA . SER A 1 129 ? 18.941 -12.908 -18.158 1.00 76.69 129 SER A CA 1
ATOM 1104 C C . SER A 1 129 ? 18.103 -11.918 -18.957 1.00 76.69 129 SER A C 1
ATOM 1106 O O . SER A 1 129 ? 18.172 -10.712 -18.720 1.00 76.69 129 SER A O 1
ATOM 1108 N N . CYS A 1 130 ? 17.337 -12.429 -19.924 1.00 80.06 130 CYS A N 1
ATOM 1109 C CA . CYS A 1 130 ? 16.486 -11.616 -20.791 1.00 80.06 130 CYS A CA 1
ATOM 1110 C C . CYS A 1 130 ? 15.569 -10.683 -19.973 1.00 80.06 130 CYS A C 1
ATOM 1112 O O . CYS A 1 130 ? 14.982 -11.099 -18.975 1.00 80.06 130 CYS A O 1
ATOM 1114 N N . GLY A 1 131 ? 15.458 -9.419 -20.394 1.00 78.94 131 GLY A N 1
ATOM 1115 C CA . GLY A 1 131 ? 14.638 -8.392 -19.738 1.00 78.94 131 GLY A CA 1
ATOM 1116 C C . GLY A 1 131 ? 13.147 -8.442 -20.088 1.00 78.94 131 GLY A C 1
ATOM 1117 O O . GLY A 1 131 ? 12.409 -7.539 -19.703 1.00 78.94 131 GLY A O 1
ATOM 1118 N N . GLU A 1 132 ? 12.697 -9.460 -20.823 1.00 82.69 132 GLU A N 1
ATOM 1119 C CA . GLU A 1 132 ? 11.285 -9.655 -21.146 1.00 82.69 132 GLU A CA 1
ATOM 1120 C C . GLU A 1 132 ? 10.541 -10.264 -19.950 1.00 82.69 132 GLU A C 1
ATOM 1122 O O . GLU A 1 132 ? 10.966 -11.269 -19.379 1.00 82.69 132 GLU A O 1
ATOM 1127 N N . LYS A 1 133 ? 9.390 -9.694 -19.586 1.00 79.31 133 LYS A N 1
ATOM 1128 C CA . LYS A 1 133 ? 8.612 -10.063 -18.390 1.00 79.31 133 LYS A CA 1
ATOM 1129 C C . LYS A 1 133 ? 8.334 -11.565 -18.263 1.00 79.31 133 LYS A C 1
ATOM 1131 O O . LYS A 1 133 ? 8.370 -12.098 -17.153 1.00 79.31 133 LYS A O 1
ATOM 1136 N N . THR A 1 134 ? 8.034 -12.224 -19.380 1.00 74.19 134 THR A N 1
ATOM 1137 C CA . THR A 1 134 ? 7.588 -13.628 -19.411 1.00 74.19 134 THR A CA 1
ATOM 1138 C C . THR A 1 134 ? 8.735 -14.609 -19.680 1.00 74.19 134 THR A C 1
ATOM 1140 O O . THR A 1 134 ? 8.633 -15.783 -19.332 1.00 74.19 134 THR A O 1
ATOM 1143 N N . LEU A 1 135 ? 9.847 -14.154 -20.269 1.00 66.69 135 LEU A N 1
ATOM 1144 C CA . LEU A 1 135 ? 10.949 -15.031 -20.671 1.00 66.69 135 LEU A CA 1
ATOM 1145 C C . LEU A 1 135 ? 12.061 -15.041 -19.622 1.00 66.69 135 LEU A C 1
ATOM 1147 O O . LEU A 1 135 ? 12.661 -14.021 -19.311 1.00 66.69 135 LEU A O 1
ATOM 1151 N N . GLN A 1 136 ? 12.400 -16.233 -19.132 1.00 63.53 136 GLN A N 1
ATOM 1152 C CA . GLN A 1 136 ? 13.528 -16.455 -18.219 1.00 63.53 136 GLN A CA 1
ATOM 1153 C C . GLN A 1 136 ? 14.700 -17.146 -18.923 1.00 63.53 136 GLN A C 1
ATOM 1155 O O . GLN A 1 136 ? 15.316 -18.065 -18.387 1.00 63.53 136 GLN A O 1
ATOM 1160 N N . VAL A 1 137 ? 15.010 -16.727 -20.150 1.00 63.22 137 VAL A N 1
ATOM 1161 C CA . VAL A 1 137 ? 16.191 -17.245 -20.847 1.00 63.22 137 VAL A CA 1
ATOM 1162 C C . VAL A 1 137 ? 17.430 -16.624 -20.202 1.00 63.22 137 VAL A C 1
ATOM 1164 O O . VAL A 1 137 ? 17.631 -15.407 -20.253 1.00 63.22 137 VAL A O 1
ATOM 1167 N N . ARG A 1 138 ? 18.238 -17.462 -19.547 1.00 59.44 138 ARG A N 1
ATOM 1168 C CA . ARG A 1 138 ? 19.547 -17.085 -19.003 1.00 59.44 138 ARG A CA 1
ATOM 1169 C C . ARG A 1 138 ? 20.589 -17.250 -20.097 1.00 59.44 138 ARG A C 1
ATOM 1171 O O . ARG A 1 138 ? 20.626 -18.290 -20.751 1.00 59.44 138 ARG A O 1
ATOM 1178 N N . ARG A 1 139 ? 21.437 -16.242 -20.292 1.00 54.84 139 ARG A N 1
ATOM 1179 C CA . ARG A 1 139 ? 22.620 -16.409 -21.134 1.00 54.84 139 ARG A CA 1
ATOM 1180 C C . ARG A 1 139 ? 23.625 -17.192 -20.290 1.00 54.84 139 ARG A C 1
ATOM 1182 O O . ARG A 1 139 ? 24.012 -16.712 -19.229 1.00 54.84 139 ARG A O 1
ATOM 1189 N N . GLN A 1 140 ? 23.985 -18.407 -20.701 1.00 48.69 140 GLN A N 1
ATOM 1190 C CA . GLN A 1 140 ? 25.154 -19.067 -20.125 1.00 48.69 140 GLN A CA 1
ATOM 1191 C C . GLN A 1 140 ? 26.356 -18.216 -20.525 1.00 48.69 140 GLN A C 1
ATOM 1193 O O . GLN A 1 140 ? 26.691 -18.119 -21.703 1.00 48.69 140 GLN A O 1
ATOM 1198 N N . VAL A 1 141 ? 26.925 -17.508 -19.556 1.00 52.66 141 VAL A N 1
ATOM 1199 C CA . VAL A 1 141 ? 28.270 -16.972 -19.704 1.00 52.66 141 VAL A CA 1
ATOM 1200 C C . VAL A 1 141 ? 29.160 -18.182 -19.466 1.00 52.66 141 VAL A C 1
ATOM 1202 O O . VAL A 1 141 ? 29.273 -18.635 -18.332 1.00 52.66 141 VAL A O 1
ATOM 1205 N N . GLU A 1 142 ? 29.670 -18.791 -20.536 1.00 46.50 142 GLU A N 1
ATOM 1206 C CA . GLU A 1 142 ? 30.820 -19.681 -20.392 1.00 46.50 142 GLU A CA 1
ATOM 1207 C C . GLU A 1 142 ? 31.940 -18.842 -19.783 1.00 46.50 142 GLU A C 1
ATOM 1209 O O . GLU A 1 142 ? 32.263 -17.765 -20.293 1.00 46.50 142 GLU A O 1
ATOM 1214 N N . ASP A 1 143 ? 32.447 -19.305 -18.644 1.00 45.84 143 ASP A N 1
ATOM 1215 C CA . ASP A 1 143 ? 33.548 -18.691 -17.924 1.00 45.84 143 ASP A CA 1
ATOM 1216 C C . ASP A 1 143 ? 34.714 -18.451 -18.892 1.00 45.84 143 ASP A C 1
ATOM 1218 O O . ASP A 1 143 ? 35.423 -19.381 -1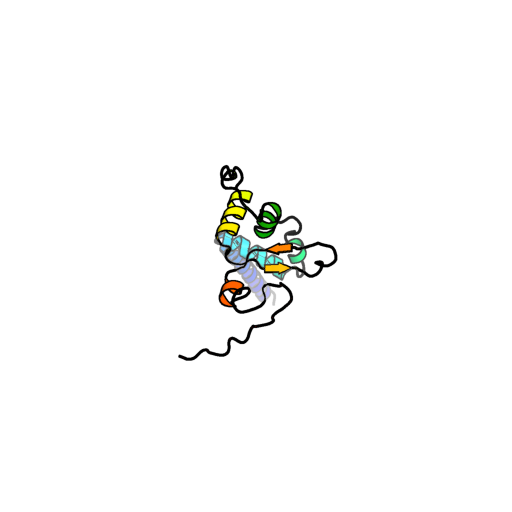9.283 1.00 45.84 143 ASP A O 1
ATOM 1222 N N . LEU A 1 144 ? 34.951 -17.190 -19.261 1.00 46.53 144 LEU A N 1
ATOM 1223 C CA . LEU A 1 144 ? 36.261 -16.770 -19.742 1.00 46.53 144 LEU A CA 1
ATOM 1224 C C . LEU A 1 144 ? 37.183 -16.734 -18.524 1.00 46.53 144 LEU A C 1
ATOM 1226 O O . LEU A 1 144 ? 37.442 -15.685 -17.939 1.00 46.53 144 LEU A O 1
ATOM 1230 N N . GLY A 1 145 ? 37.616 -17.928 -18.118 1.00 49.94 145 GLY A N 1
ATOM 1231 C CA . GLY A 1 145 ? 38.787 -18.110 -17.282 1.00 49.94 145 GLY A CA 1
ATOM 1232 C C . GLY A 1 145 ? 40.021 -17.594 -18.019 1.00 49.94 145 GLY A C 1
ATOM 1233 O O . GLY A 1 145 ? 40.285 -17.987 -19.158 1.00 49.94 145 GLY A O 1
ATOM 1234 N N . GLY A 1 146 ? 40.752 -16.711 -17.347 1.00 36.44 146 GLY A N 1
ATOM 1235 C CA . GLY A 1 146 ? 42.029 -16.1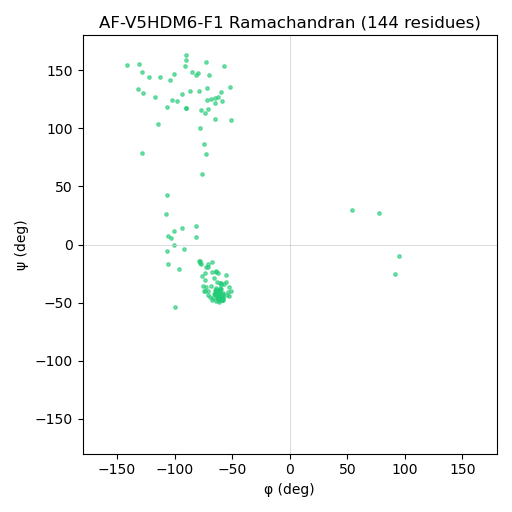38 -17.758 1.00 36.44 146 GLY A CA 1
ATOM 1236 C C . GLY A 1 146 ? 42.532 -15.191 -16.688 1.00 36.44 146 GLY A C 1
ATOM 1237 O O . GLY A 1 146 ? 42.007 -14.060 -16.644 1.00 36.44 146 GLY A O 1
#